Protein AF-A0A0C9THI9-F1 (afdb_monomer_lite)

Structure (mmCIF, N/CA/C/O backbone):
data_AF-A0A0C9THI9-F1
#
_entry.id   AF-A0A0C9THI9-F1
#
loop_
_atom_site.group_PDB
_atom_site.id
_atom_site.type_symbol
_atom_site.label_atom_id
_atom_site.label_alt_id
_atom_site.label_comp_id
_atom_site.label_asym_id
_atom_site.label_entity_id
_atom_site.label_seq_id
_atom_site.pdbx_PDB_ins_code
_atom_site.Cartn_x
_atom_site.Cartn_y
_atom_site.Cartn_z
_atom_site.occupancy
_atom_site.B_iso_or_equiv
_atom_site.auth_seq_id
_atom_site.auth_comp_id
_atom_site.auth_asym_id
_atom_site.auth_atom_id
_atom_site.pdbx_PDB_model_num
ATOM 1 N N . SER A 1 1 ? 25.690 1.031 -13.468 1.00 65.75 1 SER A N 1
ATOM 2 C CA . SER A 1 1 ? 24.787 0.114 -12.743 1.00 65.75 1 SER A CA 1
ATOM 3 C C . SER A 1 1 ? 25.460 -1.245 -12.606 1.00 65.75 1 SER A C 1
ATOM 5 O O . SER A 1 1 ? 25.825 -1.827 -13.623 1.00 65.75 1 SER A O 1
ATOM 7 N N . SER A 1 2 ? 25.676 -1.707 -11.370 1.00 78.62 2 SER A N 1
ATOM 8 C CA . SER A 1 2 ? 26.334 -2.976 -11.000 1.00 78.62 2 SER A CA 1
ATOM 9 C C . SER A 1 2 ? 25.443 -4.216 -11.170 1.00 78.62 2 SER A C 1
ATOM 11 O O . SER A 1 2 ? 25.887 -5.330 -10.909 1.00 78.62 2 SER A O 1
ATOM 13 N N . LEU A 1 3 ? 24.198 -4.049 -11.629 1.00 80.88 3 LEU A N 1
ATOM 14 C CA . LEU A 1 3 ? 23.263 -5.155 -11.822 1.00 80.88 3 LEU A CA 1
ATOM 15 C C . LEU A 1 3 ? 23.725 -6.102 -12.949 1.00 80.88 3 LEU A C 1
ATOM 17 O O . LEU A 1 3 ? 23.955 -5.623 -14.076 1.00 80.88 3 LEU A O 1
ATOM 21 N N . PRO A 1 4 ? 23.796 -7.428 -12.690 1.00 86.25 4 PRO A N 1
ATOM 22 C CA . PRO A 1 4 ? 24.050 -8.442 -13.711 1.00 86.25 4 PRO A CA 1
ATOM 23 C C . PRO A 1 4 ? 23.070 -8.309 -14.878 1.00 86.25 4 PRO A C 1
ATOM 25 O O . PRO A 1 4 ? 21.879 -8.086 -14.671 1.00 86.25 4 PRO A O 1
ATOM 28 N N . LYS A 1 5 ? 23.549 -8.464 -16.119 1.00 81.25 5 LYS A N 1
ATOM 29 C CA . LYS A 1 5 ? 22.736 -8.227 -17.329 1.00 81.25 5 LYS A CA 1
ATOM 30 C C . LYS A 1 5 ? 21.466 -9.093 -17.366 1.00 81.25 5 LYS A C 1
ATOM 32 O O . LYS A 1 5 ? 20.422 -8.594 -17.765 1.00 81.25 5 LYS A O 1
ATOM 37 N N . ALA A 1 6 ? 21.549 -10.330 -16.870 1.00 83.50 6 ALA A N 1
ATOM 38 C CA . ALA A 1 6 ? 20.418 -11.252 -16.748 1.00 83.50 6 ALA A CA 1
ATOM 39 C C . ALA A 1 6 ? 19.331 -10.774 -15.765 1.00 83.50 6 ALA A C 1
ATOM 41 O O . ALA A 1 6 ? 18.161 -11.068 -15.963 1.00 83.50 6 ALA A O 1
ATOM 42 N N . ALA A 1 7 ? 19.694 -10.003 -14.735 1.00 79.25 7 ALA A N 1
ATOM 43 C CA . ALA A 1 7 ? 18.747 -9.501 -13.739 1.00 79.25 7 ALA A CA 1
ATOM 44 C C . ALA A 1 7 ? 17.982 -8.254 -14.215 1.00 79.25 7 ALA A C 1
ATOM 46 O O . ALA A 1 7 ? 16.912 -7.952 -13.701 1.00 79.25 7 ALA A O 1
ATOM 47 N N . ARG A 1 8 ? 18.501 -7.528 -15.214 1.00 78.19 8 ARG A N 1
ATOM 48 C CA . ARG A 1 8 ? 17.927 -6.247 -15.668 1.00 78.19 8 ARG A CA 1
ATOM 49 C C . ARG A 1 8 ? 16.535 -6.381 -16.286 1.00 78.19 8 ARG A C 1
ATOM 51 O O . ARG A 1 8 ? 15.781 -5.423 -16.239 1.00 78.19 8 ARG A O 1
ATOM 58 N N . ALA A 1 9 ? 16.199 -7.547 -16.839 1.00 80.62 9 ALA A N 1
ATOM 59 C CA . ALA A 1 9 ? 14.864 -7.808 -17.376 1.00 80.62 9 ALA A CA 1
ATOM 60 C C . ALA A 1 9 ? 13.786 -7.888 -16.280 1.00 80.62 9 ALA A C 1
ATOM 62 O O . ALA A 1 9 ? 12.626 -7.620 -16.561 1.00 80.62 9 ALA A O 1
ATOM 63 N N . ASN A 1 10 ? 14.174 -8.224 -15.045 1.00 77.75 10 ASN A N 1
ATOM 64 C CA . ASN A 1 10 ? 13.244 -8.475 -13.941 1.00 77.75 10 ASN A CA 1
ATOM 65 C C . ASN A 1 10 ? 13.073 -7.269 -13.001 1.00 77.75 10 ASN A C 1
ATOM 67 O O . ASN A 1 10 ? 12.193 -7.287 -12.151 1.00 77.75 10 ASN A O 1
ATOM 71 N N . PHE A 1 11 ? 13.927 -6.248 -13.118 1.00 81.12 11 PHE A N 1
ATOM 72 C CA . PHE A 1 11 ? 13.920 -5.046 -12.275 1.00 81.12 11 PHE A CA 1
ATOM 73 C C . PHE A 1 11 ? 13.782 -3.801 -13.153 1.00 81.12 11 PHE A C 1
ATOM 75 O O . PHE A 1 11 ? 14.695 -2.979 -13.239 1.00 81.12 11 PHE A O 1
ATOM 82 N N . ASN A 1 12 ? 12.670 -3.727 -13.880 1.00 83.50 12 ASN A N 1
ATOM 83 C CA . ASN A 1 12 ? 12.380 -2.687 -14.865 1.00 83.50 12 ASN A CA 1
ATOM 84 C C . ASN A 1 12 ? 11.281 -1.709 -14.413 1.00 83.50 12 ASN A C 1
ATOM 86 O O . ASN A 1 12 ? 10.798 -0.940 -15.243 1.00 83.50 12 ASN A O 1
ATOM 90 N N . ASP A 1 13 ? 10.913 -1.720 -13.127 1.00 88.44 13 ASP A N 1
ATOM 91 C CA . ASP A 1 13 ? 9.972 -0.757 -12.553 1.00 88.44 13 ASP A CA 1
ATOM 92 C C . ASP A 1 13 ? 10.460 0.679 -12.775 1.00 88.44 13 ASP A C 1
ATOM 94 O O . ASP A 1 13 ? 11.642 1.001 -12.598 1.00 88.44 13 ASP A O 1
ATOM 98 N N . SER A 1 14 ? 9.532 1.555 -13.158 1.00 91.06 14 SER A N 1
ATOM 99 C CA . SER A 1 14 ? 9.831 2.963 -13.388 1.00 91.06 14 SER A CA 1
ATOM 100 C C . SER A 1 14 ? 9.695 3.778 -12.090 1.00 91.06 14 SER A C 1
ATOM 102 O O . SER A 1 14 ? 8.869 3.445 -11.233 1.00 91.06 14 SER A O 1
ATOM 104 N N . PRO A 1 15 ? 10.463 4.869 -11.912 1.00 92.62 15 PRO A N 1
ATOM 105 C CA . PRO A 1 15 ? 10.301 5.765 -10.763 1.00 92.62 15 PRO A CA 1
ATOM 106 C C . PRO A 1 15 ? 8.877 6.329 -10.627 1.00 92.62 15 PRO A C 1
ATOM 108 O O . PRO A 1 15 ? 8.390 6.557 -9.518 1.00 92.62 15 PRO A O 1
ATOM 111 N N . GLU A 1 16 ? 8.194 6.527 -11.754 1.00 95.62 16 GLU A N 1
ATOM 112 C CA . GLU A 1 16 ? 6.829 7.046 -11.824 1.00 95.62 16 GLU A CA 1
ATOM 113 C C . GLU A 1 16 ? 5.810 6.080 -11.211 1.00 95.62 16 GLU A C 1
ATOM 115 O O . GLU A 1 16 ? 4.825 6.546 -10.643 1.00 95.62 16 GLU A O 1
ATOM 120 N N . LEU A 1 17 ? 6.050 4.761 -11.255 1.00 94.88 17 LEU A N 1
ATOM 121 C CA . LEU A 1 17 ? 5.164 3.768 -10.640 1.00 94.88 17 LEU A CA 1
ATOM 122 C C . LEU A 1 17 ? 5.067 3.982 -9.124 1.00 94.88 17 LEU A C 1
ATOM 124 O O . LEU A 1 17 ? 3.978 4.138 -8.572 1.00 94.88 17 LEU A O 1
ATOM 128 N N . ALA A 1 18 ? 6.214 4.049 -8.447 1.00 94.69 18 ALA A N 1
ATOM 129 C CA . ALA A 1 18 ? 6.260 4.264 -7.004 1.00 94.69 18 ALA A CA 1
ATOM 130 C C . ALA A 1 18 ? 5.824 5.690 -6.622 1.00 94.69 18 ALA A C 1
ATOM 132 O O . ALA A 1 18 ? 5.082 5.879 -5.652 1.00 94.69 18 ALA A O 1
ATOM 133 N N . GLY A 1 19 ? 6.253 6.697 -7.393 1.00 96.44 19 GLY A N 1
ATOM 134 C CA . GLY A 1 19 ? 5.913 8.100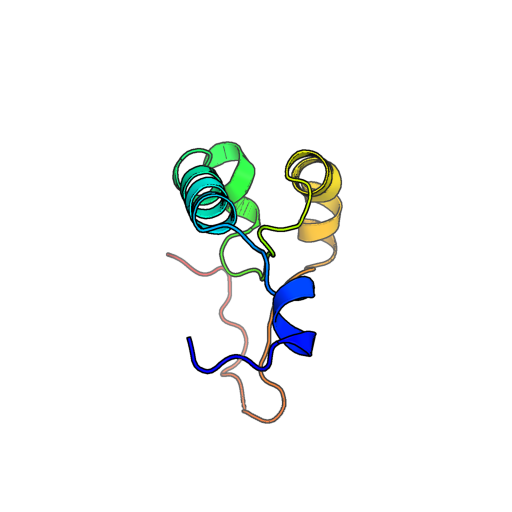 -7.146 1.00 96.44 19 GLY A CA 1
ATOM 135 C C . GLY A 1 19 ? 4.420 8.384 -7.316 1.00 96.44 19 GLY A C 1
ATOM 136 O O . GLY A 1 19 ? 3.799 8.976 -6.434 1.00 96.44 19 GLY A O 1
ATOM 137 N N . GLY A 1 20 ? 3.826 7.907 -8.411 1.00 96.88 20 GLY A N 1
ATOM 138 C CA . GLY A 1 20 ? 2.399 8.040 -8.691 1.00 96.88 20 GLY A CA 1
ATOM 139 C C . GLY A 1 20 ? 1.539 7.314 -7.659 1.00 96.88 20 GLY A C 1
ATOM 140 O O . GLY A 1 20 ? 0.567 7.884 -7.164 1.00 96.88 20 GLY A O 1
ATOM 141 N N . PHE A 1 21 ? 1.937 6.104 -7.256 1.00 97.19 21 PHE A N 1
ATOM 142 C CA . PHE A 1 21 ? 1.242 5.362 -6.204 1.00 97.19 21 PHE A CA 1
ATOM 143 C C . PHE A 1 21 ? 1.304 6.076 -4.846 1.00 97.19 21 PHE A C 1
ATOM 145 O O . PHE A 1 21 ? 0.295 6.188 -4.151 1.00 97.19 21 PHE A O 1
ATOM 152 N N . THR A 1 22 ? 2.463 6.638 -4.492 1.00 96.62 22 THR A N 1
ATOM 153 C CA . THR A 1 22 ? 2.622 7.436 -3.266 1.00 96.62 22 THR A CA 1
ATOM 154 C C . THR A 1 22 ? 1.745 8.688 -3.296 1.00 96.62 22 THR A C 1
ATOM 156 O O . THR A 1 22 ? 1.064 8.979 -2.316 1.00 96.62 22 THR A O 1
ATOM 159 N N . LEU A 1 23 ? 1.713 9.410 -4.422 1.00 97.31 23 LEU A N 1
ATOM 160 C CA . LEU A 1 23 ? 0.855 10.585 -4.589 1.00 97.31 23 LEU A CA 1
ATOM 161 C C . LEU A 1 23 ? -0.630 10.221 -4.476 1.00 97.31 23 LEU A C 1
ATOM 163 O O . LEU A 1 23 ? -1.395 10.937 -3.834 1.00 97.31 23 LEU A O 1
ATOM 167 N N . TRP A 1 24 ? -1.045 9.102 -5.069 1.00 97.12 24 TRP A N 1
ATOM 168 C CA . TRP A 1 24 ? -2.410 8.595 -4.944 1.00 97.12 24 TRP A CA 1
ATOM 169 C C . TRP A 1 24 ? -2.776 8.311 -3.480 1.00 97.12 24 TRP A C 1
ATOM 171 O O . TRP A 1 24 ? -3.809 8.790 -3.014 1.00 97.12 24 TRP A O 1
ATOM 181 N N . LEU A 1 25 ? -1.903 7.625 -2.729 1.00 97.12 25 LEU A N 1
ATOM 182 C CA . LEU A 1 25 ? -2.117 7.340 -1.305 1.00 97.12 25 LEU A CA 1
ATOM 183 C C . LEU A 1 25 ? -2.290 8.609 -0.459 1.00 97.12 25 LEU A C 1
ATOM 185 O O . LEU A 1 25 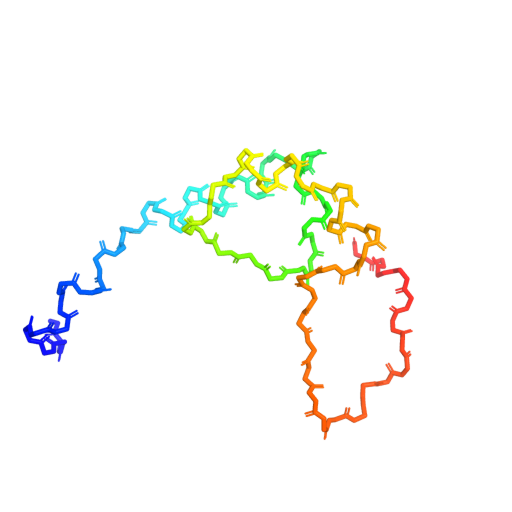? -3.115 8.602 0.454 1.00 97.12 25 LEU A O 1
ATOM 189 N N . THR A 1 26 ? -1.533 9.674 -0.744 1.00 95.88 26 THR A N 1
ATOM 190 C CA . THR A 1 26 ? -1.518 10.904 0.070 1.00 95.88 26 THR A CA 1
ATOM 191 C C . THR A 1 26 ? -2.566 11.938 -0.330 1.00 95.88 26 THR A C 1
ATOM 193 O O . THR A 1 26 ? -2.941 12.763 0.500 1.00 95.88 26 THR A O 1
ATOM 196 N N . THR A 1 27 ? -3.033 11.923 -1.581 1.00 97.12 27 THR A N 1
ATOM 197 C CA . THR A 1 27 ? -4.002 12.912 -2.088 1.00 97.12 27 THR A CA 1
ATOM 198 C C . THR A 1 27 ? -5.442 12.413 -2.082 1.00 97.12 27 THR A C 1
ATOM 200 O O . THR A 1 27 ? -6.354 13.221 -1.954 1.00 97.12 27 THR A O 1
ATOM 203 N N . GLN A 1 28 ? -5.671 11.100 -2.187 1.00 95.56 28 GLN A N 1
ATOM 204 C CA . GLN A 1 28 ? -7.009 10.493 -2.212 1.00 95.56 28 GLN A CA 1
ATOM 205 C C . GLN A 1 28 ? -7.408 9.944 -0.834 1.00 95.56 28 GLN A C 1
ATOM 207 O O . GLN A 1 28 ? -7.992 8.862 -0.745 1.00 95.56 28 GLN A O 1
ATOM 212 N N . THR A 1 29 ? -7.088 10.671 0.244 1.00 93.31 29 THR A N 1
ATOM 213 C CA . THR A 1 29 ? -7.230 10.207 1.638 1.00 93.31 29 THR A CA 1
ATOM 214 C C . THR A 1 29 ? -8.609 9.617 1.930 1.00 93.31 29 THR A C 1
ATOM 216 O O . THR A 1 29 ? -8.704 8.551 2.522 1.00 93.31 29 THR A O 1
ATOM 219 N N . GLU A 1 30 ? -9.688 10.226 1.438 1.00 96.19 30 GLU A N 1
ATOM 220 C CA . GLU A 1 30 ? -11.065 9.727 1.608 1.00 96.19 30 GLU A CA 1
ATOM 221 C C . GLU A 1 30 ? -11.290 8.285 1.101 1.00 96.19 30 GLU A C 1
ATOM 223 O O . GLU A 1 30 ? -12.125 7.549 1.632 1.00 96.19 30 GLU A O 1
ATOM 228 N N . LYS A 1 31 ? -10.520 7.857 0.094 1.00 96.06 31 LYS A N 1
ATOM 229 C CA . LYS A 1 31 ? -10.566 6.511 -0.487 1.00 96.06 31 LYS A CA 1
ATOM 230 C C . LYS A 1 31 ? -9.515 5.596 0.121 1.00 96.06 31 LYS A C 1
ATOM 232 O O . LYS A 1 31 ? -9.770 4.402 0.231 1.00 96.06 31 LYS A O 1
ATOM 237 N N . THR A 1 32 ? -8.359 6.128 0.509 1.00 96.88 32 THR A N 1
ATOM 238 C CA . THR A 1 32 ? -7.173 5.345 0.889 1.00 96.88 32 THR A CA 1
ATOM 239 C C . THR A 1 32 ? -6.964 5.221 2.395 1.00 96.88 32 THR A C 1
ATOM 241 O O . THR A 1 32 ? -6.126 4.426 2.812 1.00 96.88 32 THR A O 1
ATOM 244 N N . ASP A 1 33 ? -7.741 5.925 3.225 1.00 96.12 33 ASP A N 1
ATOM 245 C CA . ASP A 1 33 ? -7.539 5.981 4.680 1.00 96.12 33 ASP A CA 1
ATOM 246 C C . ASP A 1 33 ? -7.473 4.593 5.343 1.00 96.12 33 ASP A C 1
ATOM 248 O O . ASP A 1 33 ? -6.649 4.336 6.220 1.00 96.12 33 ASP A O 1
ATOM 252 N N . PHE A 1 34 ? -8.285 3.652 4.849 1.00 95.94 34 PHE A N 1
ATOM 253 C CA . PHE A 1 34 ? -8.342 2.278 5.354 1.00 95.94 34 PHE A CA 1
ATOM 254 C C . PHE A 1 34 ? -7.043 1.481 5.145 1.00 95.94 34 PHE A C 1
ATOM 256 O O . PHE A 1 34 ? -6.838 0.462 5.804 1.00 95.94 34 PHE A O 1
ATOM 263 N N . LEU A 1 35 ? -6.163 1.930 4.246 1.00 96.44 35 LEU A N 1
ATOM 264 C CA . LEU A 1 35 ? -4.855 1.332 3.982 1.00 96.44 35 LEU A CA 1
ATOM 265 C C . LEU A 1 35 ? -3.773 1.853 4.937 1.00 96.44 35 LEU A C 1
ATOM 267 O O . LEU A 1 35 ? -2.667 1.313 4.941 1.00 96.44 35 LEU A O 1
ATOM 271 N N . ARG A 1 36 ? -4.053 2.867 5.772 1.00 94.19 36 ARG A N 1
ATOM 272 C CA . ARG A 1 36 ? -3.064 3.399 6.721 1.00 94.19 36 ARG A CA 1
ATOM 273 C C . ARG A 1 36 ? -2.546 2.278 7.631 1.00 94.19 36 ARG A C 1
ATOM 275 O O . ARG A 1 36 ? -3.316 1.488 8.180 1.00 94.19 36 ARG A O 1
ATOM 282 N N . GLY A 1 37 ? -1.219 2.194 7.746 1.00 92.38 37 GLY A N 1
ATOM 283 C CA . GLY A 1 37 ? -0.517 1.173 8.534 1.00 92.38 37 GLY A CA 1
ATOM 284 C C . GLY A 1 37 ? -0.471 -0.229 7.912 1.00 92.38 37 GLY A C 1
ATOM 285 O O . GLY A 1 37 ? 0.185 -1.107 8.469 1.00 92.38 37 GLY A O 1
ATOM 286 N N . ARG A 1 38 ? -1.126 -0.453 6.767 1.00 95.00 38 ARG A N 1
ATOM 287 C CA . ARG A 1 38 ? -1.118 -1.734 6.050 1.00 95.00 38 ARG A CA 1
ATOM 288 C C . ARG A 1 38 ? -0.057 -1.748 4.959 1.00 95.00 38 ARG A C 1
ATOM 290 O O . ARG A 1 38 ? 0.319 -0.715 4.410 1.00 95.00 38 ARG A O 1
ATOM 297 N N . PHE A 1 39 ? 0.404 -2.945 4.628 1.00 95.75 39 PHE A N 1
ATOM 298 C CA . PHE A 1 39 ? 1.305 -3.170 3.511 1.00 95.75 39 PHE A CA 1
ATOM 299 C C . PHE A 1 39 ? 0.545 -3.152 2.186 1.00 95.75 39 PHE A C 1
ATOM 301 O O . PHE A 1 39 ? -0.447 -3.861 2.010 1.00 95.75 39 PHE A O 1
ATOM 308 N N . VAL A 1 40 ? 1.057 -2.377 1.235 1.00 96.12 40 VAL A N 1
ATOM 309 C CA . VAL A 1 40 ? 0.535 -2.271 -0.127 1.00 96.12 40 VAL A CA 1
ATOM 310 C C . VAL A 1 40 ? 1.687 -2.227 -1.125 1.00 96.12 40 VAL A C 1
ATOM 312 O O . VAL A 1 40 ? 2.770 -1.736 -0.808 1.00 96.12 40 VAL A O 1
ATOM 315 N N . ASN A 1 41 ? 1.459 -2.745 -2.331 1.00 95.56 41 ASN A N 1
ATOM 316 C CA . ASN A 1 41 ? 2.442 -2.750 -3.413 1.00 95.56 41 ASN A CA 1
ATOM 317 C C . ASN A 1 41 ? 1.960 -1.850 -4.557 1.00 95.56 41 ASN A C 1
ATOM 319 O O . ASN A 1 41 ? 0.809 -1.954 -4.973 1.00 95.56 41 ASN A O 1
ATOM 323 N N . SER A 1 42 ? 2.847 -1.010 -5.093 1.00 95.56 42 SER A N 1
ATOM 324 C CA . SER A 1 42 ? 2.546 -0.113 -6.216 1.00 95.56 42 SER A CA 1
ATOM 325 C C . SER A 1 42 ? 2.211 -0.839 -7.520 1.00 95.56 42 SER A C 1
ATOM 327 O O . SER A 1 42 ? 1.617 -0.240 -8.406 1.00 95.56 42 SER A O 1
ATOM 329 N N . ASN A 1 43 ? 2.578 -2.117 -7.647 1.00 94.06 43 ASN A N 1
ATOM 330 C CA . ASN A 1 43 ? 2.232 -2.958 -8.793 1.00 94.06 43 ASN A CA 1
ATOM 331 C C . ASN A 1 43 ? 0.776 -3.466 -8.767 1.00 94.06 43 ASN A C 1
ATOM 333 O O . ASN A 1 43 ? 0.344 -4.111 -9.719 1.00 94.06 43 ASN A O 1
ATOM 337 N N . TRP A 1 44 ? 0.030 -3.254 -7.679 1.00 95.75 44 TRP A N 1
ATOM 338 C CA . TRP A 1 44 ? -1.369 -3.679 -7.585 1.00 95.75 44 TRP A CA 1
ATOM 339 C C . TRP A 1 44 ? -2.312 -2.692 -8.278 1.00 95.75 44 TRP A C 1
ATOM 341 O O . TRP A 1 44 ? -2.080 -1.484 -8.264 1.00 95.75 44 TRP A O 1
ATOM 351 N N . ASP A 1 45 ? -3.415 -3.203 -8.834 1.00 96.44 45 ASP A N 1
ATOM 352 C CA . ASP A 1 45 ? -4.481 -2.360 -9.377 1.00 96.44 45 ASP A CA 1
ATOM 353 C C . ASP A 1 45 ? -5.225 -1.640 -8.240 1.00 96.44 45 ASP A C 1
ATOM 355 O O . ASP A 1 45 ? -5.726 -2.253 -7.291 1.00 96.44 45 ASP A O 1
ATOM 359 N N . VAL A 1 46 ? -5.284 -0.311 -8.331 1.00 96.44 46 VAL A N 1
ATOM 360 C CA . VAL A 1 46 ? -5.899 0.534 -7.301 1.00 96.44 46 VAL A CA 1
ATOM 361 C C . VAL A 1 46 ? -7.416 0.376 -7.238 1.00 96.44 46 VAL A C 1
ATOM 363 O O . VAL A 1 46 ? -7.980 0.467 -6.152 1.00 96.44 46 VAL A O 1
ATOM 366 N N . ASN A 1 47 ? -8.093 0.120 -8.357 1.00 97.50 47 ASN A N 1
ATOM 367 C CA . ASN A 1 47 ? -9.544 -0.047 -8.381 1.00 97.50 47 ASN A CA 1
ATOM 368 C C . ASN A 1 47 ? -9.940 -1.365 -7.719 1.00 97.50 47 ASN A C 1
ATOM 370 O O . ASN A 1 47 ? -10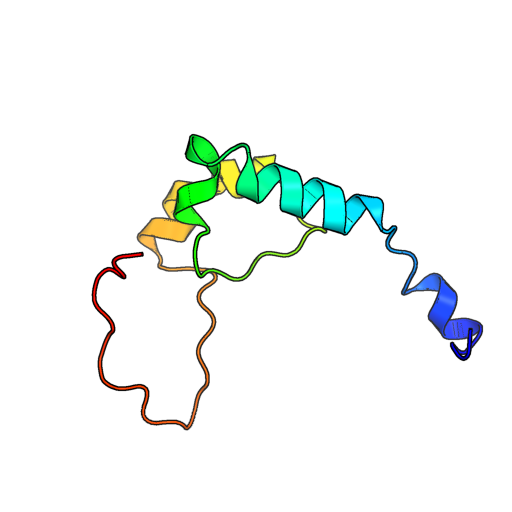.863 -1.378 -6.907 1.00 97.50 47 ASN A O 1
ATOM 374 N N . ASP A 1 48 ? -9.197 -2.440 -7.984 1.00 97.62 48 ASP A N 1
ATOM 375 C CA . ASP A 1 48 ? -9.397 -3.727 -7.313 1.00 97.62 48 ASP A CA 1
ATOM 376 C C . ASP A 1 48 ? -9.147 -3.621 -5.805 1.00 97.62 48 ASP A C 1
ATOM 378 O O . ASP A 1 48 ? -9.891 -4.189 -4.999 1.00 97.62 48 ASP A O 1
ATOM 382 N N . LEU A 1 49 ? -8.123 -2.861 -5.403 1.00 97.06 49 LEU A N 1
ATOM 383 C CA . LEU A 1 49 ? -7.829 -2.614 -3.993 1.00 97.06 49 LEU A CA 1
ATOM 384 C C . LEU A 1 49 ? -8.973 -1.856 -3.301 1.00 97.06 49 LEU A C 1
ATOM 386 O O . LEU A 1 49 ? -9.353 -2.207 -2.183 1.00 97.06 49 LEU A O 1
ATOM 390 N N . LEU A 1 50 ? -9.552 -0.853 -3.971 1.00 97.94 50 LEU A N 1
ATOM 391 C CA . LEU A 1 50 ? -10.711 -0.107 -3.474 1.00 97.94 50 LEU A CA 1
ATOM 392 C C . LEU A 1 50 ? -11.980 -0.968 -3.428 1.00 97.94 50 LEU A C 1
ATOM 394 O O . LEU A 1 50 ? -12.722 -0.899 -2.450 1.00 97.94 50 LEU A O 1
ATOM 398 N N . ALA A 1 51 ? -12.215 -1.810 -4.436 1.00 98.38 51 ALA A N 1
ATOM 399 C CA . ALA A 1 51 ? -13.365 -2.713 -4.484 1.00 98.38 51 ALA A CA 1
ATOM 400 C C . ALA A 1 51 ? -13.343 -3.757 -3.354 1.00 98.38 51 ALA A C 1
ATOM 402 O O . ALA A 1 51 ? -14.392 -4.200 -2.893 1.00 98.38 51 ALA A O 1
ATOM 403 N N . ARG A 1 52 ? -12.150 -4.127 -2.872 1.00 97.94 52 ARG A N 1
ATOM 404 C CA . ARG A 1 52 ? -11.946 -5.077 -1.765 1.00 97.94 52 ARG A CA 1
ATOM 405 C C . ARG A 1 52 ? -11.850 -4.414 -0.390 1.00 97.94 52 ARG A C 1
ATOM 407 O O . ARG A 1 52 ? -11.530 -5.096 0.584 1.00 97.94 52 ARG A O 1
ATOM 414 N N . LYS A 1 53 ? -12.114 -3.105 -0.285 1.00 97.38 53 LYS A N 1
ATOM 415 C CA . LYS A 1 53 ? -11.997 -2.339 0.966 1.00 97.38 53 LYS A CA 1
ATOM 416 C C . LYS A 1 53 ? -12.697 -3.022 2.139 1.00 97.38 53 LYS A C 1
ATOM 418 O O . LYS A 1 53 ? -12.072 -3.212 3.181 1.00 97.38 53 LYS A O 1
ATOM 423 N N . ASP A 1 54 ? -13.956 -3.409 1.959 1.00 97.88 54 ASP A N 1
ATOM 424 C CA . ASP A 1 54 ? -14.763 -3.980 3.040 1.00 97.88 54 ASP A CA 1
ATOM 425 C C . ASP A 1 54 ? -14.181 -5.313 3.525 1.00 97.88 54 ASP A C 1
ATOM 427 O O . ASP A 1 54 ? -13.992 -5.499 4.725 1.00 97.88 54 ASP A O 1
ATOM 431 N N . GLU A 1 55 ? -13.760 -6.184 2.601 1.00 98.06 55 GLU A N 1
ATOM 432 C CA . GLU A 1 55 ? -13.081 -7.441 2.936 1.00 98.06 55 GLU A CA 1
ATOM 433 C C . GLU A 1 55 ? -11.783 -7.200 3.725 1.00 98.06 55 GLU A C 1
ATOM 435 O O . GLU A 1 55 ? -11.518 -7.875 4.723 1.00 98.06 55 GLU A O 1
ATOM 440 N N . ILE A 1 56 ? -10.962 -6.246 3.277 1.00 97.00 56 ILE A N 1
ATOM 441 C CA . ILE A 1 56 ? -9.671 -5.927 3.901 1.00 97.00 56 ILE A CA 1
ATOM 442 C C . ILE A 1 56 ? -9.869 -5.426 5.331 1.00 97.00 56 ILE A C 1
ATOM 444 O O . ILE A 1 56 ? -9.111 -5.808 6.230 1.00 97.00 56 ILE A O 1
ATOM 448 N N . VAL A 1 57 ? -10.866 -4.568 5.545 1.00 96.12 57 VAL A N 1
ATOM 449 C CA . VAL A 1 57 ? -11.163 -3.995 6.859 1.00 96.12 57 VAL A CA 1
ATOM 450 C C . VAL A 1 57 ? -11.766 -5.048 7.783 1.00 96.12 57 VAL A C 1
ATOM 452 O O . VAL A 1 57 ? -11.245 -5.236 8.881 1.00 96.12 57 VAL A O 1
ATOM 455 N N . GLU A 1 58 ? -12.801 -5.762 7.337 1.00 96.12 58 GLU A N 1
ATOM 456 C CA . GLU A 1 58 ? -13.525 -6.750 8.144 1.00 96.12 58 GLU A CA 1
ATOM 457 C C . GLU A 1 58 ? -12.613 -7.894 8.602 1.00 96.12 58 GLU A C 1
ATOM 459 O O . GLU A 1 58 ? -12.611 -8.268 9.775 1.00 96.12 58 GLU A O 1
ATOM 464 N N . LYS A 1 59 ? -11.786 -8.423 7.694 1.00 95.50 59 LYS A N 1
ATOM 465 C CA . LYS A 1 59 ? -10.89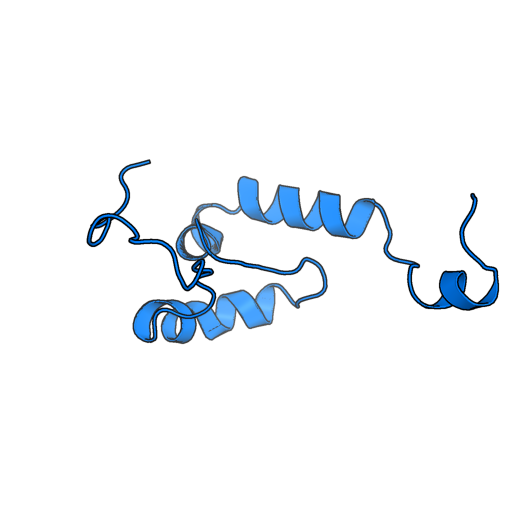3 -9.554 7.987 1.00 95.50 59 LYS A CA 1
ATOM 466 C C . LYS A 1 59 ? -9.533 -9.131 8.546 1.00 95.50 59 LYS A C 1
ATOM 468 O O . LYS A 1 59 ? -8.700 -9.993 8.820 1.00 95.50 59 LYS A O 1
ATOM 473 N N . GLY A 1 60 ? -9.273 -7.828 8.688 1.00 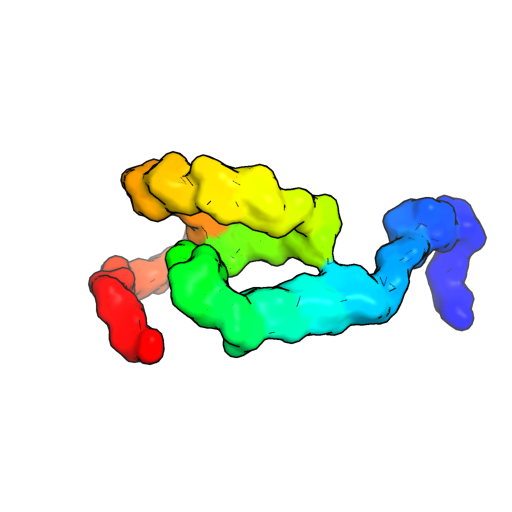93.88 60 GLY A N 1
ATOM 474 C CA . GLY A 1 60 ? -7.987 -7.316 9.168 1.00 93.88 60 GLY A CA 1
ATOM 475 C C . GLY A 1 60 ? -6.804 -7.735 8.288 1.00 93.88 60 GLY A C 1
ATOM 476 O O . GLY A 1 60 ? -5.761 -8.137 8.802 1.00 93.88 60 GLY A O 1
ATOM 477 N N . LEU A 1 61 ? -6.957 -7.677 6.964 1.00 95.88 61 LEU A N 1
ATOM 478 C CA . LEU A 1 61 ? -5.905 -8.073 6.024 1.00 95.88 61 LEU A CA 1
ATOM 479 C C . LEU A 1 61 ? -4.814 -7.002 5.895 1.00 95.88 61 LEU A C 1
ATOM 481 O O . LEU A 1 61 ? -4.987 -5.848 6.292 1.00 95.88 61 LEU A O 1
ATOM 485 N N . LEU A 1 62 ? -3.694 -7.405 5.283 1.00 95.56 62 LEU A N 1
ATOM 486 C CA . LEU A 1 62 ? -2.557 -6.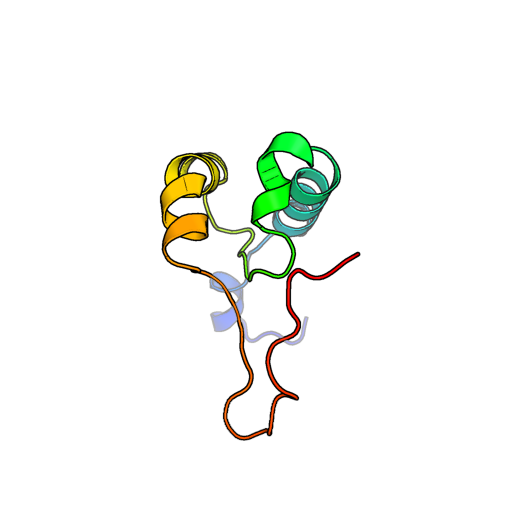550 4.912 1.00 95.56 62 LEU A CA 1
ATOM 487 C C . LEU A 1 62 ? -1.790 -5.926 6.088 1.00 95.56 62 LEU A C 1
ATOM 489 O O . LEU A 1 62 ? -0.900 -5.103 5.883 1.00 95.56 62 LEU A O 1
ATOM 493 N N . TRP A 1 63 ? -2.072 -6.337 7.320 1.00 94.19 63 TRP A N 1
ATOM 494 C CA . TRP A 1 63 ? -1.231 -5.996 8.459 1.00 94.19 63 TRP A CA 1
ATOM 495 C C . TRP A 1 63 ? 0.080 -6.773 8.425 1.00 94.19 63 TRP A C 1
ATOM 497 O O . TRP A 1 63 ? 0.105 -7.993 8.259 1.00 94.19 63 TRP A O 1
ATOM 507 N N . THR A 1 64 ? 1.178 -6.063 8.651 1.00 88.31 64 THR A N 1
ATOM 508 C CA . THR A 1 64 ? 2.493 -6.668 8.851 1.00 88.31 64 THR A CA 1
ATOM 509 C C . THR A 1 64 ? 2.846 -6.662 10.329 1.00 88.31 64 THR A C 1
ATOM 511 O O . THR A 1 64 ? 2.772 -5.627 10.986 1.00 88.31 64 THR A O 1
ATOM 514 N N . SER A 1 65 ? 3.270 -7.813 10.848 1.00 83.25 65 SER A N 1
ATOM 515 C CA . SER A 1 65 ? 3.739 -7.969 12.227 1.00 83.25 65 SER A CA 1
ATOM 516 C C . SER A 1 65 ? 5.080 -8.688 12.250 1.00 83.25 65 SER A C 1
ATOM 518 O O . SER A 1 65 ? 5.258 -9.672 11.529 1.00 83.25 65 SER A O 1
ATOM 520 N N . VAL A 1 66 ? 5.982 -8.272 13.134 1.00 83.62 66 VAL A N 1
ATOM 521 C CA . VAL A 1 66 ? 7.192 -9.043 13.436 1.00 83.62 66 VAL A CA 1
ATOM 522 C C . VAL A 1 66 ? 6.819 -10.170 14.398 1.00 83.62 66 VAL A C 1
ATOM 524 O O . VAL A 1 66 ? 6.220 -9.934 15.444 1.00 83.62 66 VAL A O 1
ATOM 527 N N . ARG A 1 67 ? 7.156 -11.412 14.044 1.00 78.94 67 ARG A N 1
ATOM 528 C CA . ARG A 1 67 ? 6.999 -12.573 14.933 1.00 78.94 67 ARG A CA 1
ATOM 529 C C . ARG A 1 67 ? 8.262 -12.728 15.790 1.00 78.94 67 ARG A C 1
ATOM 531 O O . ARG A 1 67 ? 9.359 -12.516 15.288 1.00 78.94 67 ARG A O 1
ATOM 538 N N . GLY A 1 68 ? 8.116 -13.123 17.058 1.00 74.44 68 GLY A N 1
ATOM 539 C CA . GLY A 1 68 ? 9.257 -13.403 17.951 1.00 74.44 68 GLY A CA 1
ATOM 540 C C . GLY A 1 68 ? 9.799 -12.202 18.741 1.00 74.44 68 GLY A C 1
ATOM 541 O O . GLY A 1 68 ? 10.834 -12.309 19.391 1.00 74.44 68 GLY A O 1
ATOM 542 N N . GLN A 1 69 ? 9.102 -11.070 18.713 1.00 68.31 69 GLN A N 1
ATOM 543 C CA . GLN A 1 69 ? 9.249 -9.999 19.697 1.00 68.31 69 GLN A CA 1
ATOM 544 C C . GLN A 1 69 ? 7.934 -9.901 20.468 1.00 68.31 69 GLN A C 1
ATOM 546 O O . GLN A 1 69 ? 6.863 -10.025 19.867 1.00 68.31 69 GLN A O 1
ATOM 551 N N . GLU A 1 70 ? 8.006 -9.707 21.786 1.00 61.22 70 GLU A N 1
ATOM 552 C CA . GLU A 1 70 ? 6.858 -9.272 22.578 1.00 61.22 70 GLU A CA 1
ATOM 553 C C . GLU A 1 70 ? 6.434 -7.907 22.040 1.00 61.22 70 GLU A C 1
ATOM 555 O O . GLU A 1 70 ? 7.017 -6.870 22.349 1.00 61.22 70 GLU A O 1
ATOM 560 N N . GLN A 1 71 ? 5.446 -7.910 21.155 1.00 53.50 71 GLN A N 1
ATOM 561 C CA . GLN A 1 71 ? 4.793 -6.684 20.760 1.00 53.50 71 GLN A CA 1
ATOM 562 C C . GLN A 1 71 ? 3.920 -6.303 21.950 1.00 53.50 71 GLN A C 1
ATOM 564 O O . GLN A 1 71 ? 2.936 -6.997 22.223 1.00 53.50 71 GLN A O 1
ATOM 569 N N . GLY A 1 72 ? 4.328 -5.260 22.685 1.00 53.19 72 GLY A N 1
ATOM 570 C CA . GLY A 1 72 ? 3.552 -4.692 23.785 1.00 53.19 72 GLY A CA 1
ATOM 571 C C . GLY A 1 72 ? 2.077 -4.687 23.399 1.00 53.19 72 GLY A C 1
ATOM 572 O O . GLY A 1 72 ? 1.712 -4.219 22.317 1.00 53.19 72 GLY A O 1
ATOM 573 N N . THR A 1 73 ? 1.277 -5.364 24.220 1.00 45.91 73 THR A N 1
ATOM 574 C CA . THR A 1 73 ? -0.091 -5.785 23.918 1.00 45.91 73 THR A CA 1
ATOM 575 C C . THR A 1 73 ? -0.869 -4.701 23.191 1.00 45.91 73 THR A C 1
ATOM 577 O O . THR A 1 73 ? -1.013 -3.612 23.735 1.00 45.91 73 THR A O 1
ATOM 580 N N . LYS A 1 74 ? -1.389 -5.037 22.001 1.00 51.19 74 LYS A N 1
ATOM 581 C CA . LYS A 1 74 ? -2.440 -4.311 21.274 1.00 51.19 74 LYS A CA 1
ATOM 582 C C . LYS A 1 74 ? -2.355 -2.794 21.457 1.00 51.19 74 LYS A C 1
ATOM 584 O O . LYS A 1 74 ? -3.029 -2.232 22.319 1.00 51.19 74 LYS A O 1
ATOM 589 N N . LEU A 1 75 ? -1.640 -2.118 20.562 1.00 51.03 75 LEU A N 1
ATOM 590 C CA . LEU A 1 75 ? -2.039 -0.753 20.250 1.00 51.03 75 LEU A CA 1
ATOM 591 C C . LEU A 1 75 ? -3.481 -0.846 19.726 1.00 51.03 75 LEU A C 1
ATOM 593 O O . LEU A 1 75 ? -3.726 -1.300 18.609 1.00 51.03 75 LEU A O 1
ATOM 597 N N . GLY A 1 76 ? -4.438 -0.518 20.601 1.00 51.31 76 GLY A N 1
ATOM 598 C CA . GLY A 1 76 ? -5.804 -0.160 20.231 1.00 51.31 76 GLY A CA 1
ATOM 599 C C . GLY A 1 76 ? -5.793 0.976 19.201 1.00 51.31 76 GLY A C 1
ATOM 600 O O . GLY A 1 76 ? -4.712 1.433 18.828 1.00 51.31 76 GLY A O 1
ATOM 601 N N . PRO A 1 77 ? -6.969 1.408 18.708 1.00 47.00 77 PRO A N 1
ATOM 602 C CA . PRO A 1 77 ? -7.090 2.210 17.490 1.00 47.00 77 PRO A CA 1
ATOM 603 C C . PRO A 1 77 ? -6.070 3.346 17.514 1.00 47.00 77 PRO A C 1
ATOM 605 O O . PRO A 1 77 ? -6.109 4.211 18.389 1.00 47.00 77 PRO A O 1
ATOM 608 N N . SER A 1 78 ? -5.084 3.251 16.623 1.00 49.88 78 SER A N 1
ATOM 609 C CA . SER A 1 78 ? -3.940 4.146 16.608 1.00 49.88 78 SER A CA 1
ATOM 610 C C . SER A 1 78 ? -4.442 5.552 16.312 1.00 49.88 78 SER A C 1
ATOM 612 O O . SER A 1 78 ? -4.835 5.832 15.181 1.00 49.88 78 SER A O 1
ATOM 614 N N . TYR A 1 79 ? -4.436 6.414 17.324 1.00 42.69 79 TYR A N 1
ATOM 615 C CA . TYR A 1 79 ? -4.479 7.853 17.126 1.00 42.69 79 TYR A CA 1
ATOM 616 C C . TYR A 1 79 ? -3.123 8.280 16.560 1.00 42.69 79 TYR A C 1
ATOM 618 O O . TYR A 1 79 ? -2.161 8.475 17.300 1.00 42.69 79 TYR A O 1
ATOM 626 N N . TRP A 1 80 ? -3.081 8.369 15.236 1.00 49.44 80 TRP A N 1
ATOM 627 C CA . TRP A 1 80 ? -2.353 9.395 14.501 1.00 49.44 80 TRP A CA 1
ATOM 628 C C . TRP A 1 80 ? -3.350 10.016 13.532 1.00 49.44 80 TRP A C 1
ATOM 630 O O . TRP A 1 80 ? -4.050 9.225 12.855 1.00 49.44 80 TRP A O 1
#

Sequence (80 aa):
SSLPKAARANFNDSPELAGGFTLWLTTQTEKTDFLRGRFVNSNWDVNDLLARKDEIVEKGLLWTSVRGQEQGTKLGPSYW

Foldseek 3Di:
DPDDPVCCVVPPDDPCLVVVQVCCCVVVCVQNVLCVQFDDDSPDDPVVVSVCSVVCNVVVPRHDDDPPDPPPPDPDPDDD

Secondary structure (DSSP, 8-state):
--S-GGGTTT----HHHHHHHHHHHHH-HHHHGGGTTS---TTS-HHHHHHTHHHHHHTTTT----SSS---S---S---

Radius of gyration: 16.56 Å; chains: 1; bounding box: 41×26×41 Å

pLDDT: mean 85.96, std 15.96, range [42.69, 98.38]

Organism: Sphaerobolus stellatus (strain SS14) (NCBI:txid990650)